Protein AF-A0A5B8N990-F1 (afdb_monomer_lite)

Radius of gyration: 19.55 Å; chains: 1; bounding box: 44×41×62 Å

pLDDT: mean 84.32, std 13.12, range [40.06, 97.69]

Foldseek 3Di:
DVVVVVLLVVLLVVLLVVVVVLLVVLVVLLVVLVVLLVVCVVVVLDLVSLVVSLVSLVVSLVVVCPDLCNPQLLVLCVVFPPVCPVVSVLLVCLNVLLVVLSVVLVVLSVVPDVVSRVSSSVSSVSNSVSSVVNSVCCVPPRSVSSSVGDGSVSSVVSSLVPDDPCPSPPDPDD

Structure (mmCIF, N/CA/C/O backbone):
data_AF-A0A5B8N990-F1
#
_entry.id   AF-A0A5B8N990-F1
#
loop_
_atom_site.group_PDB
_atom_site.id
_atom_site.type_symbol
_atom_site.label_atom_id
_atom_site.label_alt_id
_atom_site.label_comp_id
_atom_site.label_asym_id
_atom_site.label_entity_id
_atom_site.label_seq_id
_atom_site.pdbx_PDB_ins_code
_atom_site.Cartn_x
_atom_site.Cartn_y
_atom_site.Cartn_z
_atom_site.occupancy
_atom_site.B_iso_or_equiv
_atom_site.auth_seq_id
_atom_site.auth_comp_id
_atom_site.auth_asym_id
_atom_site.auth_atom_id
_atom_site.pdbx_PDB_model_num
ATOM 1 N N . MET A 1 1 ? -18.519 -2.235 34.998 1.00 54.88 1 MET A N 1
ATOM 2 C CA . MET A 1 1 ? -18.493 -1.262 33.884 1.00 54.88 1 MET A CA 1
ATOM 3 C C . MET A 1 1 ? -17.132 -0.592 33.735 1.00 54.88 1 MET A C 1
ATOM 5 O O . MET A 1 1 ? -16.457 -0.976 32.796 1.00 54.88 1 MET A O 1
ATOM 9 N N . LYS A 1 2 ? -16.640 0.231 34.680 1.00 60.66 2 LYS A N 1
ATOM 10 C CA . LYS A 1 2 ? -15.323 0.915 34.566 1.00 60.66 2 LYS A CA 1
ATOM 11 C C . LYS A 1 2 ? -14.137 0.052 34.088 1.00 60.66 2 LYS A C 1
ATOM 13 O O . LYS A 1 2 ? -13.420 0.444 33.182 1.00 60.66 2 LYS A O 1
ATOM 18 N N . LYS A 1 3 ? -13.963 -1.155 34.641 1.00 61.75 3 LYS A N 1
ATOM 19 C CA . LYS A 1 3 ? -12.836 -2.048 34.296 1.00 61.75 3 LYS A CA 1
ATOM 20 C C . LYS A 1 3 ? -12.885 -2.597 32.856 1.00 61.75 3 LYS A C 1
ATOM 22 O O . LYS A 1 3 ? -11.845 -2.900 32.287 1.00 61.75 3 LYS A O 1
ATOM 27 N N . ILE A 1 4 ? -14.083 -2.732 32.280 1.00 61.06 4 ILE A N 1
ATOM 28 C CA . ILE A 1 4 ? -14.284 -3.214 30.900 1.00 61.06 4 ILE A CA 1
ATOM 29 C C . ILE A 1 4 ? -14.015 -2.071 29.912 1.00 61.06 4 ILE A C 1
ATOM 31 O O . ILE A 1 4 ? -13.348 -2.273 28.902 1.00 61.06 4 ILE A O 1
ATOM 35 N N . GLU A 1 5 ? -14.447 -0.853 30.247 1.00 60.50 5 GLU A N 1
ATOM 36 C CA . GLU A 1 5 ? -14.168 0.356 29.460 1.00 60.50 5 GLU A CA 1
ATOM 37 C C . GLU A 1 5 ? -12.664 0.677 29.415 1.00 60.50 5 GLU A C 1
ATOM 39 O O . GLU A 1 5 ? -12.132 0.988 28.350 1.00 60.50 5 GLU A O 1
ATOM 44 N N . GLU A 1 6 ? -11.950 0.520 30.535 1.00 65.38 6 GLU A N 1
ATOM 45 C CA . GLU A 1 6 ? -10.488 0.680 30.598 1.00 65.38 6 GLU A CA 1
ATOM 46 C C . GLU A 1 6 ? -9.746 -0.350 29.728 1.00 65.38 6 GLU A C 1
ATOM 48 O O . GLU A 1 6 ? -8.814 0.001 29.004 1.00 65.38 6 GLU A O 1
ATOM 53 N N . GLN A 1 7 ? -10.174 -1.618 29.735 1.00 61.78 7 GLN A N 1
ATOM 54 C CA . GLN A 1 7 ? -9.568 -2.669 28.905 1.00 61.78 7 GLN A CA 1
ATOM 55 C C . GLN A 1 7 ? -9.842 -2.474 27.405 1.00 61.78 7 GLN A C 1
ATOM 57 O O . GLN A 1 7 ? -8.945 -2.675 26.578 1.00 61.78 7 GLN A O 1
ATOM 62 N N . GLY A 1 8 ? -11.050 -2.030 27.049 1.00 66.44 8 GLY A N 1
ATOM 63 C CA . GLY A 1 8 ? -11.403 -1.671 25.675 1.00 66.44 8 GLY A CA 1
ATOM 64 C C . GLY A 1 8 ? -10.583 -0.491 25.147 1.00 66.44 8 GLY A C 1
ATOM 65 O O . GLY A 1 8 ? -10.073 -0.530 24.025 1.00 66.44 8 GLY A O 1
ATOM 66 N N . MET A 1 9 ? -10.374 0.529 25.983 1.00 74.38 9 MET A N 1
ATOM 67 C CA . MET A 1 9 ? -9.545 1.693 25.656 1.00 74.38 9 MET A CA 1
ATOM 68 C C . MET A 1 9 ? -8.065 1.324 25.462 1.00 74.38 9 MET A C 1
ATOM 70 O O . MET A 1 9 ? -7.428 1.806 24.521 1.00 74.38 9 MET A O 1
ATOM 74 N N . LEU A 1 10 ? -7.518 0.442 26.304 1.00 72.50 10 LEU A N 1
ATOM 75 C CA . LEU A 1 10 ? -6.134 -0.028 26.181 1.00 72.50 10 LEU A CA 1
ATOM 76 C C . LEU A 1 10 ? -5.912 -0.811 24.884 1.00 72.50 10 LEU A C 1
ATOM 78 O O . LEU A 1 10 ? -4.977 -0.503 24.149 1.00 72.50 10 LEU A O 1
ATOM 82 N N . THR A 1 11 ? -6.791 -1.764 24.564 1.00 74.00 11 THR A N 1
ATOM 83 C CA . THR A 1 11 ? -6.704 -2.569 23.330 1.00 74.00 11 THR A CA 1
ATOM 84 C C . THR A 1 11 ? -6.700 -1.672 22.097 1.00 74.00 11 THR A C 1
ATOM 86 O O . THR A 1 11 ? -5.790 -1.741 21.276 1.00 74.00 11 THR A O 1
ATOM 89 N N . LYS A 1 12 ? -7.656 -0.742 22.027 1.00 73.81 12 LYS A N 1
ATOM 90 C CA . LYS A 1 12 ? -7.757 0.255 20.960 1.00 73.81 12 LYS A CA 1
ATOM 91 C C . LYS A 1 12 ? -6.485 1.100 20.823 1.00 73.81 12 LYS A C 1
ATOM 93 O O . LYS A 1 12 ? -6.026 1.354 19.710 1.00 73.81 12 LYS A O 1
ATOM 98 N N . THR A 1 13 ? -5.876 1.491 21.942 1.00 73.12 13 THR A N 1
ATOM 99 C CA . THR A 1 13 ? -4.617 2.252 21.954 1.00 73.12 13 THR A CA 1
ATOM 100 C C . THR A 1 13 ? -3.453 1.419 21.412 1.00 73.12 13 THR A C 1
ATOM 102 O O . THR A 1 13 ? -2.743 1.881 20.519 1.00 73.12 13 THR A O 1
ATOM 105 N N . TYR A 1 14 ? -3.284 0.177 21.877 1.00 73.81 14 TYR A N 1
ATOM 106 C CA . TYR A 1 14 ? -2.217 -0.712 21.403 1.00 73.81 14 TYR A CA 1
ATOM 107 C C . TYR A 1 14 ? -2.347 -1.036 19.915 1.00 73.81 14 TYR A C 1
ATOM 109 O O . TYR A 1 14 ? -1.356 -0.954 19.188 1.00 73.81 14 TYR A O 1
ATOM 117 N N . THR A 1 15 ? -3.556 -1.338 19.432 1.00 74.94 15 THR A N 1
ATOM 118 C CA . THR A 1 15 ? -3.776 -1.621 18.008 1.00 74.94 15 THR A CA 1
ATOM 119 C C . THR A 1 15 ? -3.501 -0.390 17.151 1.00 74.94 15 THR A C 1
ATOM 121 O O . THR A 1 15 ? -2.875 -0.504 16.103 1.00 74.94 15 THR A O 1
ATOM 124 N N . THR A 1 16 ? -3.870 0.807 17.612 1.00 76.62 16 THR A N 1
ATOM 125 C CA . THR A 1 16 ? -3.596 2.054 16.877 1.00 76.62 16 THR A CA 1
ATOM 126 C C . THR A 1 16 ? -2.099 2.368 16.815 1.00 76.62 16 THR A C 1
ATOM 128 O O . THR A 1 16 ? -1.592 2.776 15.769 1.00 76.62 16 THR A O 1
ATOM 131 N N . VAL A 1 17 ? -1.359 2.133 17.903 1.00 81.12 17 VAL A N 1
ATOM 132 C CA . VAL A 1 17 ? 0.109 2.256 17.914 1.00 81.12 17 VAL A CA 1
ATOM 133 C C . VAL A 1 17 ? 0.749 1.240 16.965 1.00 81.12 17 VAL A C 1
ATOM 135 O O . VAL A 1 17 ? 1.650 1.604 16.209 1.00 81.12 17 VAL A O 1
ATOM 138 N N . ALA A 1 18 ? 0.262 -0.004 16.943 1.00 82.69 18 ALA A N 1
ATOM 139 C CA . ALA A 1 18 ? 0.735 -1.026 16.011 1.00 82.69 18 ALA A CA 1
ATOM 140 C C . ALA A 1 18 ? 0.494 -0.620 14.547 1.00 82.69 18 ALA A C 1
ATOM 142 O O . ALA A 1 18 ? 1.414 -0.709 13.735 1.00 82.69 18 ALA A O 1
ATOM 143 N N . LEU A 1 19 ? -0.689 -0.086 14.225 1.00 86.94 19 LEU A N 1
ATOM 144 C CA . LEU A 1 19 ? -1.002 0.445 12.894 1.00 86.94 19 LEU A CA 1
ATOM 145 C C . LEU A 1 19 ? -0.122 1.643 12.532 1.00 86.94 19 LEU A C 1
ATOM 147 O O . LEU A 1 19 ? 0.358 1.739 11.410 1.00 86.94 19 LEU A O 1
ATOM 151 N N . SER A 1 20 ? 0.168 2.522 13.490 1.00 88.00 20 SER A N 1
ATOM 152 C CA . SER A 1 20 ? 1.072 3.660 13.279 1.00 88.00 20 SER A CA 1
ATOM 153 C C . SER A 1 20 ? 2.505 3.200 12.987 1.00 88.00 20 SER A C 1
ATOM 155 O O . SER A 1 20 ? 3.201 3.776 12.149 1.00 88.00 20 SER A O 1
ATOM 157 N N . HIS A 1 21 ? 2.958 2.134 13.652 1.00 88.38 21 HIS A N 1
ATOM 158 C CA . HIS A 1 21 ? 4.253 1.518 13.383 1.00 88.38 21 HIS A CA 1
ATOM 159 C C . HIS A 1 21 ? 4.288 0.828 12.010 1.00 88.38 21 HIS A C 1
ATOM 161 O O . HIS A 1 21 ? 5.239 1.025 11.250 1.00 88.38 21 HIS A O 1
ATOM 167 N N . GLU A 1 22 ? 3.250 0.061 11.665 1.00 91.31 22 GLU A N 1
ATOM 168 C CA . GLU A 1 22 ? 3.083 -0.533 10.333 1.00 91.31 22 GLU A CA 1
ATOM 169 C C . GLU A 1 22 ? 3.112 0.545 9.245 1.00 91.31 22 GLU A C 1
ATOM 171 O O . GLU A 1 22 ? 3.827 0.409 8.254 1.00 91.31 22 GLU A O 1
ATOM 176 N N . GLN A 1 23 ? 2.423 1.658 9.471 1.00 93.81 23 GLN A N 1
ATOM 177 C CA . GLN A 1 23 ? 2.373 2.787 8.558 1.00 93.81 23 GLN A CA 1
ATOM 178 C C . GLN A 1 23 ? 3.741 3.461 8.378 1.00 93.81 23 GLN A C 1
ATOM 180 O O . GLN A 1 23 ? 4.173 3.746 7.258 1.00 93.81 23 GLN A O 1
ATOM 185 N N . LYS A 1 24 ? 4.485 3.654 9.472 1.00 94.31 24 LYS A N 1
ATOM 186 C CA . LYS A 1 24 ? 5.867 4.143 9.411 1.00 94.31 24 LYS A CA 1
ATOM 187 C C . LYS A 1 24 ? 6.752 3.208 8.584 1.00 94.31 24 LYS A C 1
ATOM 189 O O . LYS A 1 24 ? 7.526 3.684 7.754 1.00 94.31 24 LYS A O 1
ATOM 194 N N . ASN A 1 25 ? 6.627 1.896 8.779 1.00 95.38 25 ASN A N 1
ATOM 195 C CA . ASN A 1 25 ? 7.355 0.903 7.990 1.00 95.38 25 ASN A CA 1
ATOM 196 C C . ASN A 1 25 ? 6.952 0.969 6.504 1.00 95.38 25 ASN A C 1
ATOM 198 O O . ASN A 1 25 ? 7.807 1.014 5.622 1.00 95.38 25 ASN A O 1
ATOM 202 N N . ALA A 1 26 ? 5.656 1.096 6.220 1.00 96.25 26 ALA A N 1
ATOM 203 C CA . ALA A 1 26 ? 5.117 1.252 4.873 1.00 96.25 26 ALA A CA 1
ATOM 204 C C . ALA A 1 26 ? 5.689 2.484 4.147 1.00 96.25 26 ALA A C 1
ATOM 206 O O . ALA A 1 26 ? 6.077 2.391 2.979 1.00 96.25 26 ALA A O 1
ATOM 207 N N . ARG A 1 27 ? 5.846 3.620 4.839 1.00 97.50 27 ARG A N 1
ATOM 208 C CA . ARG A 1 27 ? 6.531 4.803 4.289 1.00 97.50 27 ARG A CA 1
ATOM 209 C C . ARG A 1 27 ? 8.029 4.590 4.084 1.00 97.50 27 ARG A C 1
ATOM 211 O O . ARG A 1 27 ? 8.580 5.069 3.095 1.00 97.50 27 ARG A O 1
ATOM 218 N N . GLN A 1 28 ? 8.700 3.868 4.981 1.00 97.50 28 GLN A N 1
ATOM 219 C CA . GLN A 1 28 ? 10.118 3.534 4.813 1.00 97.50 28 GLN A CA 1
ATOM 220 C C . GLN A 1 28 ? 10.352 2.649 3.585 1.00 97.50 28 GLN A C 1
ATOM 222 O O . GLN A 1 28 ? 11.303 2.887 2.841 1.00 97.50 28 GLN A O 1
ATOM 227 N N . VAL A 1 29 ? 9.483 1.665 3.344 1.00 97.12 29 VAL A N 1
ATOM 228 C CA . VAL A 1 29 ? 9.516 0.840 2.128 1.00 97.12 29 VAL A CA 1
ATOM 229 C C . VAL A 1 29 ? 9.337 1.714 0.885 1.00 97.12 29 VAL A C 1
ATOM 231 O O . VAL A 1 29 ? 10.175 1.654 -0.011 1.00 97.12 29 VAL A O 1
ATOM 234 N N . LEU A 1 30 ? 8.336 2.601 0.857 1.00 97.56 30 LEU A N 1
ATOM 235 C CA . LEU A 1 30 ? 8.111 3.517 -0.270 1.00 97.56 30 LEU A CA 1
ATOM 236 C C . LEU A 1 30 ? 9.315 4.435 -0.535 1.00 97.56 30 LEU A C 1
ATOM 238 O O . LEU A 1 30 ? 9.711 4.648 -1.683 1.00 97.56 30 LEU A O 1
ATOM 242 N N . SER A 1 31 ? 9.929 4.958 0.528 1.00 97.69 31 SER A N 1
ATOM 243 C CA . SER A 1 31 ? 11.137 5.777 0.419 1.00 97.69 31 SER A CA 1
ATOM 244 C C . SER A 1 31 ? 12.296 4.997 -0.200 1.00 97.69 31 SER A C 1
ATOM 246 O O . SER A 1 31 ? 13.014 5.548 -1.034 1.00 97.69 31 SER A O 1
ATOM 248 N N . LYS A 1 32 ? 12.474 3.723 0.175 1.00 96.69 32 LYS A N 1
ATOM 249 C CA . LYS A 1 32 ? 13.495 2.845 -0.414 1.00 96.69 32 LYS A CA 1
ATOM 250 C C . LYS A 1 32 ? 13.215 2.581 -1.890 1.00 96.69 32 LYS A C 1
ATOM 252 O O . LYS A 1 32 ? 14.117 2.762 -2.695 1.00 96.69 32 LYS A O 1
ATOM 257 N N . LEU A 1 33 ? 11.973 2.258 -2.260 1.00 95.69 33 LEU A N 1
ATOM 258 C CA . LEU A 1 33 ? 11.583 2.063 -3.664 1.00 95.69 33 LEU A CA 1
ATOM 259 C C . LEU A 1 33 ? 11.863 3.300 -4.515 1.00 95.69 33 LEU A C 1
ATOM 261 O O . LEU A 1 33 ? 12.377 3.195 -5.626 1.00 95.69 33 LEU A O 1
ATOM 265 N N . THR A 1 34 ? 11.554 4.479 -3.977 1.00 95.94 34 THR A N 1
ATOM 266 C CA . THR A 1 34 ? 11.812 5.750 -4.656 1.00 95.94 34 THR A CA 1
ATOM 267 C C . THR A 1 34 ? 13.312 5.964 -4.853 1.00 95.94 34 THR A C 1
ATOM 269 O O . THR A 1 34 ? 13.727 6.349 -5.942 1.00 95.94 34 THR A O 1
ATOM 272 N N . ALA A 1 35 ? 14.142 5.657 -3.851 1.00 94.69 35 ALA A N 1
ATOM 273 C CA . ALA A 1 35 ? 15.598 5.714 -3.983 1.00 94.69 35 ALA A CA 1
ATOM 274 C C . ALA A 1 35 ? 16.121 4.719 -5.035 1.00 94.69 35 ALA A C 1
ATOM 276 O O . ALA A 1 35 ? 16.846 5.126 -5.941 1.00 94.69 35 ALA A O 1
ATOM 277 N N . THR A 1 36 ? 15.675 3.460 -4.992 1.00 92.38 36 THR A N 1
ATOM 278 C CA . THR A 1 36 ? 16.013 2.421 -5.979 1.00 92.38 36 THR A CA 1
ATOM 279 C C . THR A 1 36 ? 15.664 2.849 -7.401 1.00 92.38 36 THR A C 1
ATOM 281 O O . THR A 1 36 ? 16.459 2.676 -8.321 1.00 92.38 36 THR A O 1
ATOM 284 N N . LEU A 1 37 ? 14.485 3.438 -7.593 1.00 91.69 37 LEU A N 1
ATOM 285 C CA . LEU A 1 37 ? 14.040 3.959 -8.880 1.00 91.69 37 LEU A CA 1
ATOM 286 C C . LEU A 1 37 ? 14.952 5.087 -9.386 1.00 91.69 37 LEU A C 1
ATOM 288 O O . LEU A 1 37 ? 15.335 5.094 -10.556 1.00 91.69 37 LEU A O 1
ATOM 292 N N . GLN A 1 38 ? 15.332 6.022 -8.513 1.00 91.38 38 GLN A N 1
ATOM 293 C CA . GLN A 1 38 ? 16.247 7.110 -8.871 1.00 91.38 38 GLN A CA 1
ATOM 294 C C . GLN A 1 38 ? 17.650 6.594 -9.214 1.00 91.38 38 GLN A C 1
ATOM 296 O O . GLN A 1 38 ? 18.263 7.067 -10.170 1.00 91.38 38 GLN A O 1
ATOM 301 N N . GLU A 1 39 ? 18.156 5.608 -8.476 1.00 90.25 39 GLU A N 1
ATOM 302 C CA . GLU A 1 39 ? 19.437 4.956 -8.764 1.00 90.25 39 GLU A CA 1
ATOM 303 C C . GLU A 1 39 ? 19.406 4.209 -10.101 1.00 90.25 39 GLU A C 1
ATOM 305 O O . GLU A 1 39 ? 20.291 4.414 -10.933 1.00 90.25 39 GLU A O 1
ATOM 310 N N . ALA A 1 40 ? 18.355 3.427 -10.361 1.00 87.19 40 ALA A N 1
ATOM 311 C CA . ALA A 1 40 ? 18.187 2.695 -11.616 1.00 87.19 40 ALA A CA 1
ATOM 312 C C . ALA A 1 40 ? 18.101 3.633 -12.834 1.00 87.19 40 ALA A C 1
ATOM 314 O O . ALA A 1 40 ? 18.683 3.345 -13.879 1.00 87.19 40 ALA A O 1
ATOM 315 N N . LYS A 1 41 ? 17.447 4.795 -12.690 1.00 86.12 41 LYS A N 1
ATOM 316 C CA . LYS A 1 41 ? 17.429 5.841 -13.725 1.00 86.12 41 LYS A CA 1
ATOM 317 C C . LYS A 1 41 ? 18.812 6.447 -13.986 1.00 86.12 41 LYS A C 1
ATOM 319 O O . LYS A 1 41 ? 19.130 6.759 -15.130 1.00 86.12 41 LYS A O 1
ATOM 324 N N . ARG A 1 42 ? 19.635 6.629 -12.944 1.00 84.81 42 ARG A N 1
ATOM 325 C CA . ARG A 1 42 ? 20.995 7.195 -13.057 1.00 84.81 42 ARG A CA 1
ATOM 326 C C . ARG A 1 42 ? 21.993 6.213 -13.667 1.00 84.81 42 ARG A C 1
ATOM 328 O O . ARG A 1 42 ? 22.879 6.645 -14.397 1.00 84.81 42 ARG A O 1
ATOM 335 N N . ALA A 1 43 ? 21.844 4.917 -13.401 1.00 78.56 43 ALA A N 1
ATOM 336 C CA . ALA A 1 43 ? 22.718 3.844 -13.885 1.00 78.56 43 ALA A CA 1
ATOM 337 C C . ALA A 1 43 ? 22.510 3.491 -15.377 1.00 78.56 43 ALA A C 1
ATOM 339 O O . ALA A 1 43 ? 22.606 2.333 -15.767 1.00 78.56 43 ALA A O 1
ATOM 340 N N . SER A 1 44 ? 22.230 4.493 -16.218 1.00 65.88 44 SER A N 1
ATOM 341 C CA . SER A 1 44 ? 22.044 4.361 -17.673 1.00 65.88 44 SER A CA 1
ATOM 342 C C . SER A 1 44 ? 20.741 3.690 -18.134 1.00 65.88 44 SER A C 1
ATOM 344 O O . SER A 1 44 ? 20.605 3.443 -19.327 1.00 65.88 44 SER A O 1
ATOM 346 N N . ALA A 1 45 ? 19.773 3.471 -17.231 1.00 67.88 45 ALA A N 1
ATOM 347 C CA . ALA A 1 45 ? 18.421 2.998 -17.548 1.00 67.88 45 ALA A CA 1
ATOM 348 C C . ALA A 1 45 ? 18.375 1.722 -18.419 1.00 67.88 45 ALA A C 1
ATOM 350 O O . ALA A 1 45 ? 17.510 1.616 -19.276 1.00 67.88 45 ALA A O 1
ATOM 351 N N . ASP A 1 46 ? 19.275 0.753 -18.193 1.00 75.12 46 ASP A N 1
ATOM 352 C CA . ASP A 1 46 ? 19.279 -0.503 -18.957 1.00 75.12 46 ASP A CA 1
ATOM 353 C C . ASP A 1 46 ? 18.181 -1.489 -18.497 1.00 75.12 46 ASP A C 1
ATOM 355 O O . ASP A 1 46 ? 17.696 -1.450 -17.358 1.00 75.12 46 ASP A O 1
ATOM 359 N N . ALA A 1 47 ? 17.799 -2.420 -19.376 1.00 77.19 47 ALA A N 1
ATOM 360 C CA . ALA A 1 47 ? 16.772 -3.431 -19.109 1.00 77.19 47 ALA A CA 1
ATOM 361 C C . ALA A 1 47 ? 17.021 -4.238 -17.825 1.00 77.19 47 ALA A C 1
ATOM 363 O O . ALA A 1 47 ? 16.073 -4.623 -17.140 1.00 77.19 47 ALA A O 1
ATOM 364 N N . ARG A 1 48 ? 18.287 -4.492 -17.468 1.00 83.31 48 ARG A N 1
ATOM 365 C CA . ARG A 1 48 ? 18.644 -5.235 -16.246 1.00 83.31 48 ARG A CA 1
ATOM 366 C C . ARG A 1 48 ? 18.354 -4.419 -14.991 1.00 83.31 48 ARG A C 1
ATOM 368 O O . ARG A 1 48 ? 17.796 -4.957 -14.034 1.00 83.31 48 ARG A O 1
ATOM 375 N N . SER A 1 49 ? 18.692 -3.135 -15.003 1.00 83.44 49 SER A N 1
ATOM 376 C CA . SER A 1 49 ? 18.401 -2.202 -13.915 1.00 83.44 49 SER A CA 1
ATOM 377 C C . SER A 1 49 ? 16.894 -2.010 -13.753 1.00 83.44 49 SER A C 1
ATOM 379 O O . SER A 1 49 ? 16.386 -2.075 -12.633 1.00 83.44 49 SER A O 1
ATOM 381 N N . ALA A 1 50 ? 16.160 -1.881 -14.863 1.00 84.50 50 ALA A N 1
ATOM 382 C CA . ALA A 1 50 ? 14.700 -1.799 -14.859 1.00 84.50 50 ALA A CA 1
ATOM 383 C C . ALA A 1 50 ? 14.041 -3.083 -14.319 1.00 84.50 50 ALA A C 1
ATOM 385 O O . ALA A 1 50 ? 13.142 -3.004 -13.484 1.00 84.50 50 ALA A O 1
ATOM 386 N N . ALA A 1 51 ? 14.518 -4.265 -14.724 1.00 86.00 51 ALA A N 1
ATOM 387 C CA . ALA A 1 51 ? 14.009 -5.549 -14.234 1.00 86.00 51 ALA A CA 1
ATOM 388 C C . ALA A 1 51 ? 14.289 -5.769 -12.741 1.00 86.00 51 ALA A C 1
ATOM 390 O O . ALA A 1 51 ? 13.414 -6.228 -12.004 1.00 86.00 51 ALA A O 1
ATOM 391 N N . SER A 1 52 ? 15.489 -5.410 -12.275 1.00 88.25 52 SER A N 1
ATOM 392 C CA . SER A 1 52 ? 15.848 -5.475 -10.854 1.00 88.25 52 SER A CA 1
ATOM 393 C C . SER A 1 52 ? 14.979 -4.541 -10.007 1.00 88.25 52 SER A C 1
ATOM 395 O O . SER A 1 52 ? 14.442 -4.959 -8.978 1.00 88.25 52 SER A O 1
ATOM 397 N N . ALA A 1 53 ? 14.783 -3.298 -10.459 1.00 90.00 53 ALA A N 1
ATOM 398 C CA . ALA A 1 53 ? 13.899 -2.345 -9.796 1.00 90.00 53 ALA A CA 1
ATOM 399 C C . ALA A 1 53 ? 12.455 -2.867 -9.762 1.00 90.00 53 ALA A C 1
ATOM 401 O O . ALA A 1 53 ? 11.851 -2.927 -8.694 1.00 90.00 53 ALA A O 1
ATOM 402 N N . LEU A 1 54 ? 11.926 -3.349 -10.890 1.00 89.94 54 LEU A N 1
ATOM 403 C CA . LEU A 1 54 ? 10.555 -3.847 -10.956 1.00 89.94 54 LEU A CA 1
ATOM 404 C C . LEU A 1 54 ? 10.313 -5.045 -10.024 1.00 89.94 54 LEU A C 1
ATOM 406 O O . LEU A 1 54 ? 9.253 -5.137 -9.405 1.00 89.94 54 LEU A O 1
ATOM 410 N N . ARG A 1 55 ? 11.300 -5.934 -9.858 1.00 90.94 55 ARG A N 1
ATOM 411 C CA . ARG A 1 55 ? 11.212 -7.031 -8.884 1.00 90.94 55 ARG A CA 1
ATOM 412 C C . ARG A 1 55 ? 11.041 -6.510 -7.455 1.00 90.94 55 ARG A C 1
ATOM 414 O O . ARG A 1 55 ? 10.186 -7.012 -6.734 1.00 90.94 55 ARG A O 1
ATOM 421 N N . GLN A 1 56 ? 11.791 -5.479 -7.067 1.00 93.75 56 GLN A N 1
ATOM 422 C CA . GLN A 1 56 ? 11.648 -4.856 -5.745 1.00 93.75 56 GLN A CA 1
ATOM 423 C C . GLN A 1 56 ? 10.270 -4.206 -5.564 1.00 93.75 56 GLN A C 1
ATOM 425 O O . GLN A 1 56 ? 9.688 -4.286 -4.484 1.00 93.75 56 GLN A O 1
ATOM 430 N N . PHE A 1 57 ? 9.710 -3.618 -6.623 1.00 94.38 57 PHE A N 1
ATOM 431 C CA . PHE A 1 57 ? 8.350 -3.077 -6.604 1.00 94.38 57 PHE A CA 1
ATOM 432 C C . PHE A 1 57 ? 7.295 -4.180 -6.449 1.00 94.38 57 PHE A C 1
ATOM 434 O O . PHE A 1 57 ? 6.359 -4.014 -5.671 1.00 94.38 57 PHE A O 1
ATOM 441 N N . ALA A 1 58 ? 7.457 -5.324 -7.121 1.00 91.62 58 ALA A N 1
ATOM 442 C CA . ALA A 1 58 ? 6.570 -6.475 -6.957 1.00 91.62 58 ALA A CA 1
ATOM 443 C C . ALA A 1 58 ? 6.636 -7.060 -5.535 1.00 91.62 58 ALA A C 1
ATOM 445 O O . ALA A 1 58 ? 5.602 -7.379 -4.946 1.00 91.62 58 ALA A O 1
ATOM 446 N N . ASP A 1 59 ? 7.837 -7.164 -4.960 1.00 93.88 59 ASP A N 1
ATOM 447 C CA . ASP A 1 59 ? 8.037 -7.603 -3.575 1.00 93.88 59 ASP A CA 1
ATOM 448 C C . ASP A 1 59 ? 7.370 -6.631 -2.590 1.00 93.88 59 ASP A C 1
ATOM 450 O O . ASP A 1 59 ? 6.665 -7.055 -1.670 1.00 93.88 59 ASP A O 1
ATOM 454 N N . ALA A 1 60 ? 7.516 -5.325 -2.821 1.00 94.62 60 ALA A N 1
ATOM 455 C CA . ALA A 1 60 ? 6.857 -4.314 -2.013 1.00 94.62 60 ALA A CA 1
ATOM 456 C C . ALA A 1 60 ? 5.333 -4.336 -2.165 1.00 94.62 60 ALA A C 1
ATOM 458 O O . ALA A 1 60 ? 4.635 -4.194 -1.168 1.00 94.62 60 ALA A O 1
ATOM 459 N N . ASN A 1 61 ? 4.796 -4.562 -3.367 1.00 94.12 61 ASN A N 1
ATOM 460 C CA . ASN A 1 61 ? 3.352 -4.686 -3.570 1.00 94.12 61 ASN A CA 1
ATOM 461 C C . ASN A 1 61 ? 2.769 -5.834 -2.734 1.00 94.12 61 ASN A C 1
ATOM 463 O O . ASN A 1 61 ? 1.755 -5.649 -2.064 1.00 94.12 61 ASN A O 1
ATOM 467 N N . ARG A 1 62 ? 3.458 -6.985 -2.685 1.00 93.31 62 ARG A N 1
ATOM 468 C CA . ARG A 1 62 ? 3.075 -8.094 -1.794 1.00 93.31 62 ARG A CA 1
ATOM 469 C C . ARG A 1 62 ? 3.138 -7.698 -0.320 1.00 93.31 62 ARG A C 1
ATOM 471 O O . ARG A 1 62 ? 2.244 -8.059 0.437 1.00 93.31 62 ARG A O 1
ATOM 478 N N . PHE A 1 63 ? 4.156 -6.935 0.085 1.00 94.81 63 PHE A N 1
ATOM 479 C CA . PHE A 1 63 ? 4.222 -6.379 1.438 1.00 94.81 63 PHE A CA 1
ATOM 480 C C . PHE A 1 63 ? 3.013 -5.481 1.746 1.00 94.81 63 PHE A C 1
ATOM 482 O O . PHE A 1 63 ? 2.373 -5.689 2.772 1.00 94.81 63 PHE A O 1
ATOM 489 N N . TYR A 1 64 ? 2.658 -4.535 0.865 1.00 94.81 64 TYR A N 1
ATOM 490 C CA . TYR A 1 64 ? 1.509 -3.646 1.083 1.00 94.81 64 TYR A CA 1
ATOM 491 C C . TYR A 1 64 ? 0.204 -4.428 1.197 1.00 94.81 64 TYR A C 1
ATOM 493 O O . TYR A 1 64 ? -0.547 -4.162 2.129 1.00 94.81 64 TYR A O 1
ATOM 501 N N . GLN A 1 65 ? -0.021 -5.411 0.316 1.00 92.19 65 GLN A N 1
ATOM 502 C CA . GLN A 1 65 ? -1.188 -6.301 0.345 1.00 92.19 65 GLN A CA 1
ATOM 503 C C . GLN A 1 65 ? -1.249 -7.159 1.620 1.00 92.19 65 GLN A C 1
ATOM 505 O O . GLN A 1 65 ? -2.337 -7.489 2.082 1.00 92.19 65 GLN A O 1
ATOM 510 N N . GLY A 1 66 ? -0.100 -7.515 2.201 1.00 92.38 66 GLY A N 1
ATOM 511 C CA . GLY A 1 66 ? -0.001 -8.336 3.412 1.00 92.38 66 GLY A CA 1
ATOM 512 C C . GLY A 1 66 ? -0.123 -7.575 4.736 1.00 92.38 66 GLY A C 1
ATOM 513 O O . GLY A 1 66 ? -0.073 -8.207 5.789 1.00 92.38 66 GLY A O 1
ATOM 514 N N . ARG A 1 67 ? -0.264 -6.243 4.713 1.00 92.94 67 ARG A N 1
ATOM 515 C CA . ARG A 1 67 ? -0.390 -5.422 5.928 1.00 92.94 67 ARG A CA 1
ATOM 516 C C . ARG A 1 67 ? -1.649 -5.771 6.721 1.00 92.94 67 ARG A C 1
ATOM 518 O O . ARG A 1 67 ? -2.704 -6.043 6.145 1.00 92.94 67 ARG A O 1
ATOM 525 N N . ALA A 1 68 ? -1.570 -5.665 8.044 1.00 90.38 68 ALA A N 1
ATOM 526 C CA . ALA A 1 68 ? -2.711 -5.819 8.941 1.00 90.38 68 ALA A CA 1
ATOM 527 C C . ALA A 1 68 ? -3.842 -4.841 8.594 1.00 90.38 68 ALA A C 1
ATOM 529 O O . ALA A 1 68 ? -5.022 -5.202 8.664 1.00 90.38 68 ALA A O 1
ATOM 530 N N . LEU A 1 69 ? -3.487 -3.625 8.163 1.00 92.06 69 LEU A N 1
ATOM 531 C CA . LEU A 1 69 ? -4.447 -2.649 7.660 1.00 92.06 69 LEU A CA 1
ATOM 532 C C . LEU A 1 69 ? -5.310 -3.214 6.513 1.00 92.06 69 LEU A C 1
ATOM 534 O O . LEU A 1 69 ? -6.536 -3.118 6.575 1.00 92.06 69 LEU A O 1
ATOM 538 N N . GLU A 1 70 ? -4.694 -3.853 5.512 1.00 92.69 70 GLU A N 1
ATOM 539 C CA . GLU A 1 70 ? -5.407 -4.459 4.373 1.00 92.69 70 GLU A CA 1
ATOM 540 C C . GLU A 1 70 ? -6.215 -5.684 4.787 1.00 92.69 70 GLU A C 1
ATOM 542 O O . GLU A 1 70 ? -7.370 -5.847 4.402 1.00 92.69 70 GLU A O 1
ATOM 547 N N . GLN A 1 71 ? -5.595 -6.566 5.570 1.00 92.06 71 GLN A N 1
ATOM 548 C CA . GLN A 1 71 ? -6.140 -7.891 5.847 1.00 92.06 71 GLN A CA 1
ATOM 549 C C . GLN A 1 71 ? -7.259 -7.866 6.890 1.00 92.06 71 GLN A C 1
ATOM 551 O O . GLN A 1 71 ? -8.089 -8.779 6.935 1.00 92.06 71 GLN A O 1
ATOM 556 N N . HIS A 1 72 ? -7.274 -6.867 7.776 1.00 90.38 72 HIS A N 1
ATOM 557 C CA . HIS A 1 72 ? -8.128 -6.894 8.965 1.00 90.38 72 HIS A CA 1
ATOM 558 C C . HIS A 1 72 ? -8.894 -5.595 9.196 1.00 90.38 72 HIS A C 1
ATOM 560 O O . HIS A 1 72 ? -10.092 -5.652 9.473 1.00 90.38 72 HIS A O 1
ATOM 566 N N . VAL A 1 73 ? -8.244 -4.438 9.057 1.00 90.31 73 VAL A N 1
ATOM 567 C CA . VAL A 1 73 ? -8.876 -3.147 9.368 1.00 90.31 73 VAL A CA 1
ATOM 568 C C . VAL A 1 73 ? -9.845 -2.723 8.268 1.00 90.31 73 VAL A C 1
ATOM 570 O O . VAL A 1 73 ? -11.003 -2.442 8.564 1.00 90.31 73 VAL A O 1
ATOM 573 N N . ILE A 1 74 ? -9.420 -2.730 7.001 1.00 92.94 74 ILE A N 1
ATOM 574 C CA . ILE A 1 74 ? -10.287 -2.374 5.865 1.00 92.94 74 ILE A CA 1
ATOM 575 C C . ILE A 1 74 ? -11.556 -3.247 5.813 1.00 92.94 74 ILE A C 1
ATOM 577 O O . ILE A 1 74 ? -12.648 -2.680 5.713 1.00 92.94 74 ILE A O 1
ATOM 581 N N . PRO A 1 75 ? -11.479 -4.589 5.948 1.00 92.12 75 PRO A N 1
ATOM 582 C CA . PRO A 1 75 ? -12.671 -5.433 6.001 1.00 92.12 75 PRO A CA 1
ATOM 583 C C . PRO A 1 75 ? -13.606 -5.111 7.172 1.00 92.12 75 PRO A C 1
ATOM 585 O O . PRO A 1 75 ? -14.821 -5.110 6.989 1.00 92.12 75 PRO A O 1
ATOM 588 N N . ALA A 1 76 ? -13.061 -4.815 8.357 1.00 90.62 76 ALA A N 1
ATOM 589 C CA . ALA A 1 76 ? -13.868 -4.448 9.520 1.00 90.62 76 ALA A CA 1
ATOM 590 C C . ALA A 1 76 ? -14.593 -3.113 9.301 1.00 90.62 76 ALA A C 1
ATOM 592 O O . ALA A 1 76 ? -15.799 -3.021 9.508 1.00 90.62 76 ALA A O 1
ATOM 593 N N . ILE A 1 77 ? -13.888 -2.101 8.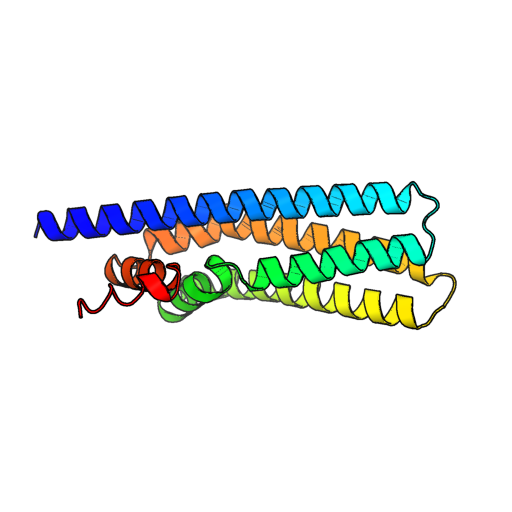785 1.00 91.19 77 ILE A N 1
ATOM 594 C CA . ILE A 1 77 ? -14.486 -0.805 8.445 1.00 91.19 77 ILE A CA 1
ATOM 595 C C . ILE A 1 77 ? -15.600 -0.982 7.412 1.00 91.19 77 ILE A C 1
ATOM 597 O O . IL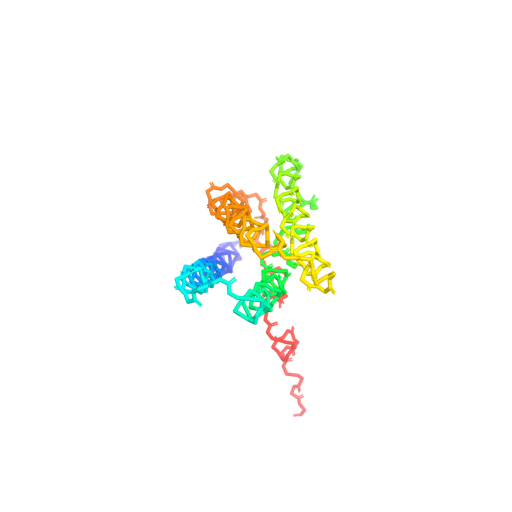E A 1 77 ? -16.679 -0.422 7.572 1.00 91.19 77 ILE A O 1
ATOM 601 N N . ARG A 1 78 ? -15.372 -1.789 6.373 1.00 92.62 78 ARG A N 1
ATOM 602 C CA . ARG A 1 78 ? -16.373 -2.055 5.332 1.00 92.62 78 ARG A CA 1
ATOM 603 C C . ARG A 1 78 ? -17.646 -2.691 5.880 1.00 92.62 78 ARG A C 1
ATOM 605 O O . ARG A 1 78 ? -18.733 -2.365 5.416 1.00 92.62 78 ARG A O 1
ATOM 612 N N . ALA A 1 79 ? -17.507 -3.614 6.827 1.00 88.75 79 ALA A N 1
ATOM 613 C CA . ALA A 1 79 ? -18.644 -4.304 7.423 1.00 88.75 79 ALA A CA 1
ATOM 614 C C . ALA A 1 79 ? -19.467 -3.387 8.340 1.00 88.75 79 ALA A C 1
ATOM 616 O O . ALA A 1 79 ? -20.688 -3.525 8.397 1.00 88.75 79 ALA A O 1
ATOM 617 N N . SER A 1 80 ? -18.807 -2.453 9.027 1.00 86.06 80 SER A N 1
ATOM 618 C CA . SER A 1 80 ? -19.413 -1.723 10.145 1.00 86.06 80 SER A CA 1
ATOM 619 C C . SER A 1 80 ? -19.697 -0.247 9.853 1.00 86.06 80 SER A C 1
ATOM 621 O O . SER A 1 80 ? -20.461 0.384 10.581 1.00 86.06 80 SER A O 1
ATOM 623 N N . ILE A 1 81 ? -19.105 0.335 8.803 1.00 88.75 81 ILE A N 1
ATOM 624 C CA . ILE A 1 81 ? -19.055 1.790 8.610 1.00 88.75 81 ILE A CA 1
ATOM 625 C C . ILE A 1 81 ? -19.435 2.161 7.169 1.00 88.75 81 ILE A C 1
ATOM 627 O O . ILE A 1 81 ? -18.586 2.328 6.296 1.00 88.75 81 ILE A O 1
ATOM 631 N N . ALA A 1 82 ? -20.733 2.356 6.917 1.00 89.19 82 ALA A N 1
ATOM 632 C CA . ALA A 1 82 ? -21.241 2.705 5.584 1.00 89.19 82 ALA A CA 1
ATOM 633 C C . ALA A 1 82 ? -20.674 4.033 5.037 1.00 89.19 82 ALA A C 1
ATOM 635 O O . ALA A 1 82 ? -20.449 4.158 3.834 1.00 89.19 82 ALA A O 1
ATOM 636 N N . GLU A 1 83 ? -20.391 5.006 5.913 1.00 88.50 83 GLU A N 1
ATOM 637 C CA . GLU A 1 83 ? -19.754 6.282 5.541 1.00 88.50 83 GLU A CA 1
ATOM 638 C C . GLU A 1 83 ? -18.332 6.107 4.979 1.00 88.50 83 GLU A C 1
ATOM 640 O O . GLU A 1 83 ? -17.842 6.975 4.261 1.00 88.50 83 GLU A O 1
ATOM 645 N N . ALA A 1 84 ? -17.681 4.969 5.244 1.00 91.25 84 ALA A N 1
ATOM 646 C CA . ALA A 1 84 ? -16.351 4.672 4.730 1.00 91.25 84 ALA A CA 1
ATOM 647 C C . ALA A 1 84 ? -16.358 4.234 3.260 1.00 91.25 84 ALA A C 1
ATOM 649 O O . ALA A 1 84 ? -15.298 4.212 2.643 1.00 91.25 84 ALA A O 1
ATOM 650 N N . ASN A 1 85 ? -17.511 3.870 2.687 1.00 91.25 85 ASN A N 1
ATOM 651 C CA . ASN A 1 85 ? -17.577 3.222 1.373 1.00 91.25 85 ASN A CA 1
ATOM 652 C C . ASN A 1 85 ? -16.913 4.040 0.259 1.00 91.25 85 ASN A C 1
ATOM 654 O O . ASN A 1 85 ? -16.198 3.467 -0.559 1.00 91.25 85 ASN A O 1
ATOM 658 N N . THR A 1 86 ? -17.095 5.363 0.252 1.00 93.38 86 THR A N 1
ATOM 659 C CA . THR A 1 86 ? -16.453 6.244 -0.735 1.00 93.38 86 THR A CA 1
ATOM 660 C C . THR A 1 86 ? -14.933 6.226 -0.588 1.00 93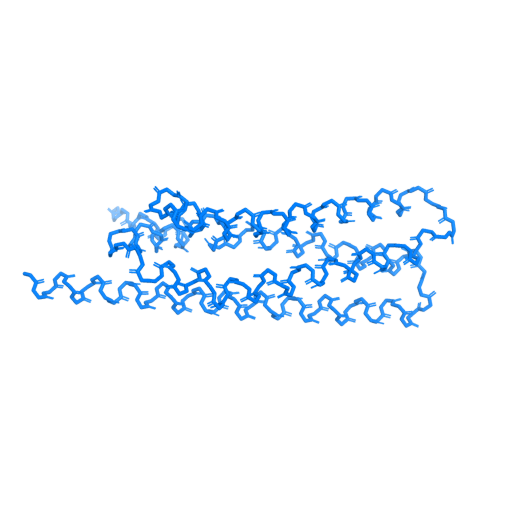.38 86 THR A C 1
ATOM 662 O O . THR A 1 86 ? -14.231 5.948 -1.556 1.00 93.38 86 THR A O 1
ATOM 665 N N . LEU A 1 87 ? -14.422 6.427 0.633 1.00 94.38 87 LEU A N 1
ATOM 666 C CA . LEU A 1 87 ? -12.984 6.385 0.916 1.00 94.38 87 LEU A CA 1
ATOM 667 C C . LEU A 1 87 ? -12.384 5.015 0.572 1.00 94.38 87 LEU A C 1
ATOM 669 O O . LEU A 1 87 ? -11.320 4.927 -0.034 1.00 94.38 87 LEU A O 1
ATOM 673 N N . LEU A 1 88 ? -13.074 3.932 0.929 1.00 94.38 88 LEU A N 1
ATOM 674 C CA . LEU A 1 88 ? -12.634 2.575 0.624 1.00 94.38 88 LEU A CA 1
ATOM 675 C C . LEU A 1 88 ? -12.583 2.318 -0.886 1.00 94.38 88 LEU A C 1
ATOM 677 O O . LEU A 1 88 ? -11.624 1.706 -1.347 1.00 94.38 88 LEU A O 1
ATOM 681 N N . ALA A 1 89 ? -13.561 2.807 -1.651 1.00 94.25 89 ALA A N 1
ATOM 682 C CA . ALA A 1 89 ? -13.554 2.696 -3.106 1.00 94.25 89 ALA A CA 1
ATOM 683 C C . ALA A 1 89 ? -12.383 3.471 -3.734 1.00 94.25 89 ALA A C 1
ATOM 685 O O . ALA A 1 89 ? -11.726 2.964 -4.641 1.00 94.25 89 ALA A O 1
ATOM 686 N N . GLU A 1 90 ? -12.065 4.668 -3.230 1.00 94.00 90 GLU A N 1
ATOM 687 C CA . GLU A 1 90 ? -10.890 5.433 -3.674 1.00 94.00 90 GLU A CA 1
ATOM 688 C C . GLU A 1 90 ? -9.583 4.671 -3.412 1.00 94.00 90 GLU A C 1
ATOM 690 O O . GLU A 1 90 ? -8.747 4.530 -4.308 1.00 94.00 90 GLU A O 1
ATOM 695 N N . LEU A 1 91 ? -9.420 4.117 -2.206 1.00 94.06 91 LEU A N 1
ATOM 696 C CA . LEU A 1 91 ? -8.252 3.308 -1.855 1.00 94.06 91 LEU A CA 1
ATOM 697 C C . LEU A 1 91 ? -8.142 2.064 -2.752 1.00 94.06 91 LEU A C 1
ATOM 699 O O . LEU A 1 91 ? -7.044 1.725 -3.199 1.00 94.06 91 LEU A O 1
ATOM 703 N N . GLU A 1 92 ? -9.257 1.394 -3.048 1.00 93.25 92 GLU A N 1
ATOM 704 C CA . GLU A 1 92 ? -9.302 0.246 -3.961 1.00 93.25 92 GLU A CA 1
ATOM 705 C C . GLU A 1 92 ? -8.909 0.615 -5.390 1.00 93.25 92 GLU A C 1
ATOM 707 O O . GLU A 1 92 ? -8.141 -0.117 -6.014 1.00 93.25 92 GLU A O 1
ATOM 712 N N . VAL A 1 93 ? -9.368 1.760 -5.898 1.00 93.75 93 VAL A N 1
ATOM 713 C CA . VAL A 1 93 ? -8.952 2.270 -7.212 1.00 93.75 93 VAL A CA 1
ATOM 714 C C . VAL A 1 93 ? -7.443 2.507 -7.242 1.00 93.75 93 VAL A C 1
ATOM 716 O O . VAL A 1 93 ? -6.789 2.088 -8.199 1.00 93.75 93 VAL A O 1
ATOM 719 N N . LEU A 1 94 ? -6.872 3.102 -6.190 1.00 92.12 94 LEU A N 1
ATOM 720 C CA . LEU A 1 94 ? -5.425 3.309 -6.076 1.00 92.12 94 LEU A CA 1
ATOM 721 C C . LEU A 1 94 ? -4.657 1.980 -6.044 1.00 92.12 94 LEU A C 1
ATOM 723 O O . LEU A 1 94 ? -3.678 1.826 -6.775 1.00 92.12 94 LEU A O 1
ATOM 727 N N . ALA A 1 95 ? -5.111 0.994 -5.261 1.00 89.94 95 ALA A N 1
ATOM 728 C CA . ALA A 1 95 ? -4.477 -0.327 -5.200 1.00 89.94 95 ALA A CA 1
ATOM 729 C C . ALA A 1 95 ? -4.562 -1.082 -6.532 1.00 89.94 95 ALA A C 1
ATOM 731 O O . ALA A 1 95 ? -3.542 -1.543 -7.043 1.00 89.94 95 ALA A O 1
ATOM 732 N N . ALA A 1 96 ? -5.751 -1.156 -7.134 1.00 90.75 96 ALA A N 1
ATOM 733 C CA . ALA A 1 96 ? -5.945 -1.808 -8.425 1.00 90.75 96 ALA A CA 1
ATOM 734 C C . ALA A 1 96 ? -5.160 -1.097 -9.540 1.00 90.75 96 ALA A C 1
ATOM 736 O O . ALA A 1 96 ? -4.634 -1.740 -10.449 1.00 90.75 96 ALA A O 1
ATOM 737 N N . GLY A 1 97 ? -5.058 0.233 -9.478 1.00 88.31 97 GLY A N 1
ATOM 738 C CA . GLY A 1 97 ? -4.218 1.027 -10.369 1.00 88.31 97 GLY A CA 1
ATOM 739 C C . GLY A 1 97 ? -2.744 0.649 -10.240 1.00 88.31 97 GLY A C 1
ATOM 740 O O . GLY A 1 97 ? -2.109 0.329 -11.243 1.00 88.31 97 GLY A O 1
ATOM 741 N N . SER A 1 98 ? -2.221 0.627 -9.014 1.00 88.38 98 SER A N 1
ATOM 742 C CA . SER A 1 98 ? -0.844 0.220 -8.706 1.00 88.38 98 SER A CA 1
ATOM 743 C C . SER A 1 98 ? -0.516 -1.193 -9.191 1.00 88.38 98 SER A C 1
ATOM 745 O O . SER A 1 98 ? 0.512 -1.398 -9.835 1.00 88.38 98 SER A O 1
ATOM 747 N N . GLU A 1 99 ? -1.402 -2.161 -8.964 1.00 90.25 99 GLU A N 1
ATOM 748 C CA . GLU A 1 99 ?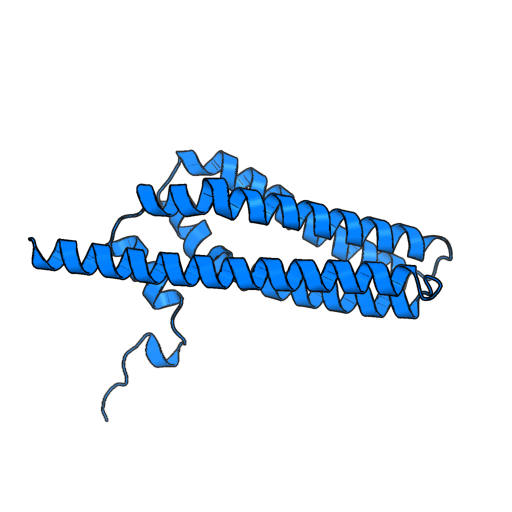 -1.210 -3.541 -9.421 1.00 90.25 99 GLU A CA 1
ATOM 749 C C . GLU A 1 99 ? -1.165 -3.641 -10.953 1.00 90.25 99 GLU A C 1
ATOM 751 O O . GLU A 1 99 ? -0.238 -4.228 -11.516 1.00 90.25 99 GLU A O 1
ATOM 756 N N . ARG A 1 100 ? -2.105 -2.989 -11.650 1.00 90.19 100 ARG A N 1
ATOM 757 C CA . ARG A 1 100 ? -2.128 -2.948 -13.123 1.00 90.19 100 ARG A CA 1
ATOM 758 C C . ARG A 1 100 ? -0.880 -2.291 -13.704 1.00 90.19 100 ARG A C 1
ATOM 760 O O . ARG A 1 100 ? -0.395 -2.724 -14.747 1.00 90.19 100 ARG A O 1
ATOM 767 N N . ILE A 1 101 ? -0.378 -1.239 -13.060 1.00 88.94 101 ILE A N 1
ATOM 768 C CA . ILE A 1 101 ? 0.856 -0.550 -13.452 1.00 88.94 101 ILE A CA 1
ATOM 769 C C . ILE A 1 101 ? 2.042 -1.521 -13.398 1.00 88.94 101 ILE A C 1
ATOM 771 O O . ILE A 1 101 ? 2.782 -1.623 -14.377 1.00 88.94 101 ILE A O 1
ATOM 775 N N . LEU A 1 102 ? 2.195 -2.273 -12.302 1.00 88.44 102 LEU A N 1
ATOM 776 C CA . LEU A 1 102 ? 3.278 -3.253 -12.164 1.00 88.44 102 LEU A CA 1
ATOM 777 C C . LEU A 1 102 ? 3.145 -4.413 -13.149 1.00 88.44 102 LEU A C 1
ATOM 779 O O . LEU A 1 102 ? 4.143 -4.829 -13.738 1.00 88.44 102 LEU A O 1
ATOM 783 N N . GLN A 1 103 ? 1.925 -4.906 -13.369 1.00 89.69 103 GLN A N 1
ATOM 784 C CA . GLN A 1 103 ? 1.670 -5.965 -14.342 1.00 89.69 103 GLN A CA 1
ATOM 785 C C . GLN A 1 103 ? 2.083 -5.529 -15.755 1.00 89.69 103 GLN A C 1
ATOM 787 O O . GLN A 1 103 ? 2.852 -6.226 -16.416 1.00 89.69 103 GLN A O 1
ATOM 792 N N . ARG A 1 104 ? 1.640 -4.344 -16.193 1.00 87.75 104 ARG A N 1
ATOM 793 C CA . ARG A 1 104 ? 1.989 -3.794 -17.512 1.00 87.75 104 ARG A CA 1
ATOM 794 C C . ARG A 1 104 ? 3.486 -3.553 -17.655 1.00 87.75 104 ARG A C 1
ATOM 796 O O . ARG A 1 104 ? 4.054 -3.882 -18.690 1.00 87.75 104 ARG A O 1
ATOM 803 N N . ALA A 1 105 ? 4.130 -3.011 -16.622 1.00 86.75 105 ALA A N 1
ATOM 804 C CA . ALA A 1 105 ? 5.576 -2.813 -16.621 1.00 86.75 105 ALA A CA 1
ATOM 805 C C . ALA A 1 105 ? 6.327 -4.148 -16.776 1.00 86.75 105 ALA A C 1
ATOM 807 O O . ALA A 1 105 ? 7.308 -4.234 -17.514 1.00 86.75 105 ALA A O 1
ATOM 808 N N . ASN A 1 106 ? 5.836 -5.214 -16.138 1.00 87.06 106 ASN A N 1
ATOM 809 C CA . ASN A 1 106 ? 6.425 -6.542 -16.266 1.00 87.06 106 ASN A CA 1
ATOM 810 C C . ASN A 1 106 ? 6.254 -7.098 -17.685 1.00 87.06 106 ASN A C 1
ATOM 812 O O . ASN A 1 106 ? 7.227 -7.543 -18.286 1.00 87.06 106 ASN A O 1
ATOM 816 N N . GLU A 1 107 ? 5.050 -7.010 -18.251 1.00 86.81 107 GLU A N 1
ATOM 817 C CA . GLU A 1 107 ? 4.764 -7.423 -19.633 1.00 86.81 107 GLU A CA 1
ATOM 818 C C . GLU A 1 107 ? 5.650 -6.678 -20.649 1.00 86.81 107 GLU A C 1
ATOM 820 O O . GLU A 1 107 ? 6.198 -7.286 -21.571 1.00 86.81 107 GLU A O 1
ATOM 825 N N . GLN A 1 108 ? 5.857 -5.373 -20.451 1.00 83.38 108 GLN A N 1
ATOM 826 C CA . GLN A 1 108 ? 6.709 -4.541 -21.303 1.00 83.38 108 GLN A CA 1
ATOM 827 C C . GLN A 1 108 ? 8.185 -4.949 -21.257 1.00 83.38 108 GLN A C 1
ATOM 829 O O . GLN A 1 108 ? 8.826 -5.000 -22.309 1.00 83.38 108 GLN A O 1
ATOM 834 N N . LEU A 1 109 ? 8.722 -5.270 -20.074 1.00 78.38 109 LEU A N 1
ATOM 835 C CA . LEU A 1 109 ? 10.102 -5.747 -19.943 1.00 78.38 109 LEU A CA 1
ATOM 836 C C . LEU A 1 109 ? 10.309 -7.115 -20.603 1.00 78.38 109 LEU A C 1
ATOM 838 O O . LEU A 1 109 ? 11.324 -7.316 -21.266 1.00 78.38 109 LEU A O 1
ATOM 842 N N . GLN A 1 110 ? 9.348 -8.036 -20.474 1.00 81.69 110 GLN A N 1
ATOM 843 C CA . GLN A 1 110 ? 9.432 -9.352 -21.126 1.00 81.69 110 GLN A CA 1
ATOM 844 C C . GLN A 1 110 ? 9.311 -9.257 -22.657 1.00 81.69 110 GLN A C 1
ATOM 846 O O . GLN A 1 110 ? 9.864 -10.086 -23.375 1.00 81.69 110 GLN A O 1
ATOM 851 N N . GLY A 1 111 ? 8.620 -8.233 -23.171 1.00 74.75 111 GLY A N 1
ATOM 852 C CA . GLY A 1 111 ? 8.434 -7.995 -24.605 1.00 74.75 111 GLY A CA 1
ATOM 853 C C . GLY A 1 111 ? 9.658 -7.440 -25.353 1.00 74.75 111 GLY A C 1
ATOM 854 O O . GLY A 1 111 ? 9.597 -7.311 -26.575 1.00 74.75 111 GLY A O 1
ATOM 855 N N . GLY A 1 112 ? 10.751 -7.092 -24.659 1.00 60.78 112 GLY A N 1
ATOM 856 C CA . GLY A 1 112 ? 12.066 -6.807 -25.259 1.00 60.78 112 GLY A CA 1
ATOM 857 C C . GLY A 1 112 ? 12.144 -5.612 -26.221 1.00 60.78 112 GLY A C 1
ATOM 858 O O . GLY A 1 112 ? 13.073 -5.537 -27.026 1.00 60.78 112 GLY A O 1
ATOM 859 N N . ARG A 1 113 ? 11.179 -4.679 -26.197 1.00 57.88 113 ARG A N 1
ATOM 860 C CA . ARG A 1 113 ? 11.129 -3.575 -27.170 1.00 57.88 113 ARG A CA 1
ATOM 861 C C . ARG A 1 113 ? 11.930 -2.353 -26.671 1.00 57.88 113 ARG A C 1
ATOM 863 O O . ARG A 1 113 ? 11.634 -1.869 -25.585 1.00 57.88 113 ARG A O 1
ATOM 870 N N . PRO A 1 114 ? 12.869 -1.780 -27.448 1.00 52.22 114 PRO A N 1
ATOM 871 C CA . PRO A 1 114 ? 13.798 -0.731 -26.982 1.00 52.22 114 PRO A CA 1
ATOM 872 C C . PRO A 1 114 ? 13.253 0.660 -26.564 1.00 52.22 114 PRO A C 1
ATOM 874 O O . PRO A 1 114 ? 14.054 1.477 -26.128 1.00 52.22 114 PRO A O 1
ATOM 877 N N . PRO A 1 115 ? 11.947 0.993 -26.633 1.00 55.41 115 PRO A N 1
ATOM 878 C CA . PRO A 1 115 ? 11.374 2.122 -25.882 1.00 55.41 115 PRO A CA 1
ATOM 879 C C . PRO A 1 115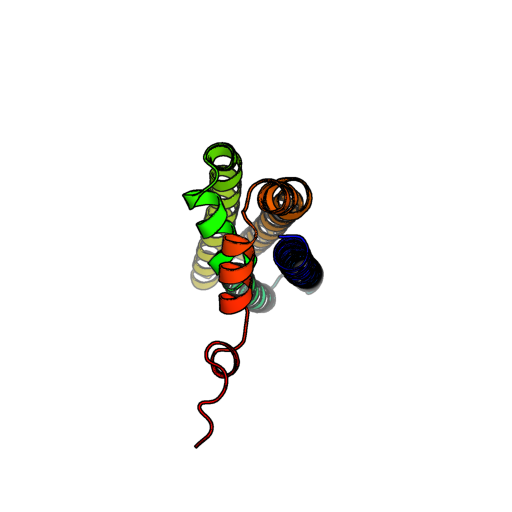 ? 10.683 1.716 -24.559 1.00 55.41 115 PRO A C 1
ATOM 881 O O . PRO A 1 115 ? 10.108 2.567 -23.881 1.00 55.41 115 PRO A O 1
ATOM 884 N N . ALA A 1 116 ? 10.701 0.431 -24.183 1.00 64.12 116 ALA A N 1
ATOM 885 C CA . ALA A 1 116 ? 9.967 -0.096 -23.029 1.00 64.12 116 ALA A CA 1
ATOM 886 C C . ALA A 1 116 ? 10.532 0.373 -21.678 1.00 64.12 116 ALA A C 1
ATOM 888 O O . ALA A 1 116 ? 9.765 0.594 -20.744 1.00 64.12 116 ALA A O 1
ATOM 889 N N . GLU A 1 117 ? 11.841 0.591 -21.564 1.00 68.94 117 GLU A N 1
ATOM 890 C CA . GLU A 1 117 ? 12.505 0.903 -20.288 1.00 68.94 117 GLU A CA 1
ATOM 891 C C . GLU A 1 117 ? 12.017 2.231 -19.694 1.00 68.94 117 GLU A C 1
ATOM 893 O O . GLU A 1 117 ? 11.622 2.293 -18.530 1.00 68.94 117 GLU A O 1
ATOM 898 N N . GLN A 1 118 ? 11.941 3.289 -20.506 1.00 76.50 118 GLN A N 1
ATOM 899 C CA . GLN A 1 118 ? 11.456 4.588 -20.037 1.00 76.50 118 GLN A CA 1
ATOM 900 C C . GLN A 1 118 ? 9.970 4.547 -19.656 1.00 76.50 118 GLN A C 1
ATOM 902 O O . GLN A 1 118 ? 9.567 5.181 -18.678 1.00 76.50 118 GLN A O 1
ATOM 907 N N . SER A 1 119 ? 9.165 3.750 -20.369 1.00 82.38 119 SER A N 1
ATOM 908 C CA . SER A 1 119 ? 7.762 3.523 -20.004 1.00 82.38 119 SER A CA 1
ATOM 909 C C . SER A 1 119 ? 7.610 2.730 -18.702 1.00 82.38 119 SER A C 1
ATOM 911 O O . SER A 1 119 ? 6.744 3.051 -17.893 1.00 82.38 119 SER A O 1
ATOM 913 N N . VAL A 1 120 ? 8.510 1.778 -18.443 1.00 85.69 120 VAL A N 1
ATOM 914 C CA . VAL A 1 120 ? 8.564 0.984 -17.207 1.00 85.69 120 VAL A CA 1
ATOM 915 C C . VAL A 1 120 ? 8.966 1.852 -16.017 1.00 85.69 120 VAL A C 1
ATOM 917 O O . VAL A 1 120 ? 8.352 1.770 -14.955 1.00 85.69 120 VAL A O 1
ATOM 920 N N . PHE A 1 121 ? 9.944 2.742 -16.186 1.00 87.75 121 PHE A N 1
ATOM 921 C CA . PHE A 1 121 ? 10.294 3.706 -15.146 1.00 87.75 121 PHE A CA 1
ATOM 922 C C . PHE A 1 121 ? 9.158 4.692 -14.859 1.00 87.75 121 PHE A C 1
ATOM 924 O O . PHE A 1 121 ? 8.888 4.963 -13.693 1.00 87.75 121 PHE A O 1
ATOM 931 N N . SER A 1 122 ? 8.455 5.177 -15.888 1.00 89.06 122 SER A N 1
ATOM 932 C CA . SER A 1 122 ? 7.271 6.026 -15.696 1.00 89.06 122 SER A CA 1
ATOM 933 C C . SER A 1 122 ? 6.140 5.283 -14.975 1.00 89.06 122 SER A C 1
ATOM 935 O O . SER A 1 122 ? 5.490 5.849 -14.099 1.00 89.06 122 SER A O 1
ATOM 937 N N . ALA A 1 123 ? 5.937 4.001 -15.283 1.00 90.56 123 ALA A N 1
ATOM 938 C CA . ALA A 1 123 ? 5.004 3.143 -14.564 1.00 90.56 123 ALA A CA 1
ATOM 939 C C . ALA A 1 123 ? 5.395 3.028 -13.077 1.00 90.56 123 ALA A C 1
ATOM 941 O O . ALA A 1 123 ? 4.573 3.278 -12.201 1.00 90.56 123 ALA A O 1
ATOM 942 N N . MET A 1 124 ? 6.663 2.752 -12.767 1.00 92.06 124 MET A N 1
ATOM 943 C CA . MET A 1 124 ? 7.149 2.719 -11.380 1.00 92.06 124 MET A CA 1
ATOM 944 C C . MET A 1 124 ? 6.981 4.069 -10.653 1.00 92.06 124 MET A C 1
ATOM 946 O O . MET A 1 124 ? 6.622 4.091 -9.478 1.00 92.06 124 MET A O 1
ATOM 950 N N . GLU A 1 125 ? 7.155 5.204 -11.336 1.00 94.62 125 GLU A N 1
ATOM 951 C CA . GLU A 1 125 ? 6.856 6.527 -10.762 1.00 94.62 125 GLU A CA 1
ATOM 952 C C . GLU A 1 125 ? 5.375 6.687 -10.412 1.00 94.62 125 GLU A C 1
ATOM 954 O O . GLU A 1 125 ? 5.047 7.127 -9.308 1.00 94.62 125 GLU A O 1
ATOM 959 N N . GLN A 1 126 ? 4.479 6.289 -11.319 1.00 94.94 126 GLN A N 1
ATOM 960 C CA . GLN A 1 126 ? 3.034 6.325 -11.080 1.00 94.94 126 GLN A CA 1
ATOM 961 C C . GLN A 1 126 ? 2.636 5.415 -9.913 1.00 94.94 126 GLN A C 1
ATOM 963 O O . GLN A 1 126 ? 1.840 5.823 -9.070 1.00 94.94 126 GLN A O 1
ATOM 968 N N . TYR A 1 127 ? 3.243 4.230 -9.800 1.00 95.38 127 TYR A N 1
ATOM 969 C CA . TYR A 1 127 ? 3.057 3.343 -8.650 1.00 95.38 127 TYR A CA 1
ATOM 970 C C . TYR A 1 127 ? 3.448 4.024 -7.329 1.00 95.38 127 TYR A C 1
ATOM 972 O O . TYR A 1 127 ? 2.668 4.020 -6.375 1.00 95.38 127 TYR A O 1
ATOM 980 N N . CYS A 1 128 ? 4.625 4.660 -7.266 1.00 96.44 128 CYS A N 1
ATOM 981 C CA . CYS A 1 128 ? 5.047 5.402 -6.074 1.00 96.44 128 CYS A CA 1
ATOM 982 C C . CYS A 1 128 ? 4.089 6.557 -5.750 1.00 96.44 128 CYS A C 1
ATOM 984 O O . CYS A 1 128 ? 3.809 6.806 -4.576 1.00 96.44 128 CYS A O 1
ATOM 986 N N . SER A 1 129 ? 3.568 7.241 -6.771 1.00 96.50 129 SER A N 1
ATOM 987 C CA . SER A 1 129 ? 2.578 8.308 -6.604 1.00 96.50 129 SER A CA 1
ATOM 988 C C . SER A 1 129 ? 1.275 7.776 -6.003 1.00 96.50 129 SER A C 1
ATOM 990 O O . SER A 1 129 ? 0.821 8.299 -4.988 1.00 96.50 129 SER A O 1
ATOM 992 N N . HIS A 1 130 ? 0.713 6.699 -6.562 1.00 96.56 130 HIS A N 1
ATOM 993 C CA . HIS A 1 130 ? -0.505 6.072 -6.041 1.00 96.56 130 HIS A CA 1
ATOM 994 C C . HIS A 1 130 ? -0.333 5.582 -4.603 1.00 96.56 130 HIS A C 1
ATOM 996 O O . HIS A 1 130 ? -1.218 5.783 -3.776 1.00 96.56 130 HIS A O 1
ATOM 1002 N N . LEU A 1 131 ? 0.810 4.970 -4.273 1.00 95.88 131 LEU A N 1
ATOM 1003 C CA . LEU A 1 131 ? 1.094 4.577 -2.894 1.00 95.88 131 LEU A CA 1
ATOM 1004 C C . LEU A 1 131 ? 1.237 5.780 -1.967 1.00 95.88 131 LEU A C 1
ATOM 1006 O O . LEU A 1 131 ? 0.758 5.727 -0.842 1.00 95.88 131 LEU A O 1
ATOM 1010 N N . THR A 1 132 ? 1.876 6.862 -2.413 1.00 97.44 132 THR A N 1
ATOM 1011 C CA . THR A 1 132 ? 1.997 8.087 -1.609 1.00 97.44 132 THR A CA 1
ATOM 1012 C C . THR A 1 132 ? 0.620 8.629 -1.245 1.00 97.44 132 THR A C 1
ATOM 1014 O O . THR A 1 132 ? 0.365 8.924 -0.077 1.00 97.44 132 THR A O 1
ATOM 1017 N N . GLU A 1 133 ? -0.268 8.720 -2.235 1.00 97.62 133 GLU A N 1
ATOM 1018 C CA . GLU A 1 133 ? -1.643 9.175 -2.049 1.00 97.62 133 GLU A CA 1
ATOM 1019 C C . GLU A 1 133 ? -2.423 8.233 -1.130 1.00 97.62 133 GLU A C 1
ATOM 1021 O O . GLU A 1 133 ? -3.009 8.678 -0.142 1.00 97.62 133 GLU A O 1
ATOM 1026 N N . ARG A 1 134 ? -2.358 6.924 -1.397 1.00 96.31 134 ARG A N 1
ATOM 1027 C CA . ARG A 1 134 ? -3.027 5.900 -0.593 1.00 96.31 134 ARG A CA 1
ATOM 1028 C C . ARG A 1 134 ? -2.590 5.963 0.870 1.00 96.31 134 ARG A C 1
ATOM 1030 O O . ARG A 1 134 ? -3.436 6.069 1.748 1.00 96.31 134 ARG A O 1
ATOM 1037 N N . LEU A 1 135 ? -1.282 5.954 1.134 1.00 96.50 135 LEU A N 1
ATOM 1038 C CA . LEU A 1 135 ? -0.728 6.035 2.490 1.00 96.50 135 LEU A CA 1
ATOM 1039 C C . LEU A 1 135 ? -1.113 7.351 3.184 1.00 96.50 135 LEU A C 1
ATOM 1041 O O . LEU A 1 135 ? -1.335 7.359 4.391 1.00 96.50 135 LEU A O 1
ATOM 1045 N N . GLY A 1 136 ? -1.209 8.453 2.432 1.00 96.81 136 GLY A N 1
ATOM 1046 C CA . GLY A 1 136 ? -1.727 9.724 2.938 1.00 96.81 136 GLY A CA 1
ATOM 1047 C C . GLY A 1 136 ? -3.171 9.601 3.420 1.00 96.81 136 GLY A C 1
ATOM 1048 O O . GLY A 1 136 ? -3.448 9.905 4.576 1.00 96.81 136 GLY A O 1
ATOM 1049 N N . LYS A 1 137 ? -4.063 9.079 2.572 1.00 96.69 137 LYS A N 1
ATOM 1050 C CA . LYS A 1 137 ? -5.482 8.854 2.895 1.00 96.69 137 LYS A CA 1
ATOM 1051 C C . LYS A 1 137 ? -5.683 7.869 4.047 1.00 96.69 137 LYS A C 1
ATOM 1053 O O . LYS A 1 137 ? -6.553 8.067 4.894 1.00 96.69 137 LYS A O 1
ATOM 1058 N N . GLU A 1 138 ? -4.865 6.822 4.111 1.00 95.06 138 GLU A N 1
ATOM 1059 C CA . GLU A 1 138 ? -4.878 5.871 5.223 1.00 95.06 138 GLU A CA 1
ATOM 1060 C C . GLU A 1 138 ? -4.618 6.576 6.565 1.00 95.06 138 GLU A C 1
ATOM 1062 O O . GLU A 1 138 ? -5.353 6.365 7.529 1.00 95.06 138 GLU A O 1
ATOM 1067 N N . GLU A 1 139 ? -3.619 7.460 6.616 1.00 93.62 139 GLU A N 1
ATOM 1068 C CA . GLU A 1 139 ? -3.243 8.210 7.820 1.00 93.62 139 GLU A CA 1
ATOM 1069 C C . GLU A 1 139 ? -4.226 9.317 8.193 1.00 93.62 139 GLU A C 1
ATOM 1071 O O . GLU A 1 139 ? -4.575 9.455 9.366 1.00 93.62 139 GLU A O 1
ATOM 1076 N N . SER A 1 140 ? -4.639 10.135 7.224 1.00 94.38 140 SER A N 1
ATOM 1077 C CA . SER A 1 140 ? -5.439 11.330 7.499 1.00 94.38 140 SER A CA 1
ATOM 1078 C C . SER A 1 140 ? -6.930 11.043 7.626 1.00 94.38 140 SER A C 1
ATOM 1080 O O . SER A 1 140 ? -7.639 11.820 8.263 1.00 94.38 140 SER A O 1
ATOM 1082 N N . GLU A 1 141 ? -7.415 9.952 7.031 1.00 94.50 141 GLU A N 1
ATOM 1083 C CA . GLU A 1 141 ? -8.849 9.668 6.932 1.00 94.50 141 GLU A CA 1
ATOM 1084 C C . GLU A 1 141 ? -9.203 8.286 7.493 1.00 94.50 141 GLU A C 1
ATOM 1086 O O . GLU A 1 141 ? -9.991 8.199 8.438 1.00 94.50 141 GLU A O 1
ATOM 1091 N N . LEU A 1 142 ? -8.605 7.209 6.966 1.00 93.12 142 LEU A N 1
ATOM 1092 C CA . LEU A 1 142 ? -9.041 5.837 7.261 1.00 93.12 142 LEU A CA 1
ATOM 1093 C C . LEU A 1 142 ? -8.787 5.428 8.715 1.00 93.12 142 LEU A C 1
ATOM 1095 O O . LEU A 1 142 ? -9.699 4.947 9.383 1.00 93.12 142 LEU A O 1
ATOM 1099 N N . ILE A 1 143 ? -7.560 5.598 9.213 1.00 91.12 143 ILE A N 1
ATOM 1100 C CA . ILE A 1 143 ? -7.192 5.219 10.584 1.00 91.12 143 ILE A CA 1
ATOM 1101 C C . ILE A 1 143 ? -7.988 6.048 11.609 1.00 91.12 143 ILE A C 1
ATOM 1103 O O . ILE A 1 143 ? -8.565 5.447 12.520 1.00 91.12 143 ILE A O 1
ATOM 1107 N N . PRO A 1 144 ? -8.115 7.386 11.472 1.00 90.81 144 PRO A N 1
ATOM 1108 C CA . PRO A 1 144 ? -8.991 8.178 12.336 1.00 90.81 144 PRO A CA 1
ATOM 1109 C C . PRO A 1 144 ? -10.459 7.737 12.298 1.00 90.81 144 PRO A C 1
ATOM 1111 O O . PRO A 1 144 ? -11.121 7.711 13.338 1.00 90.81 144 PRO A O 1
ATOM 1114 N N . LEU A 1 145 ? -10.971 7.375 11.118 1.00 90.69 145 LEU A N 1
ATOM 1115 C CA . LEU A 1 145 ? -12.325 6.853 10.948 1.00 90.69 145 LEU A CA 1
ATOM 1116 C C . LEU A 1 145 ? -12.506 5.510 11.669 1.00 90.69 145 LEU A C 1
ATOM 1118 O O . LEU A 1 145 ? -13.436 5.355 12.457 1.00 90.69 145 LEU A O 1
ATOM 1122 N N . ALA A 1 146 ? -11.583 4.570 11.474 1.00 89.50 146 ALA A N 1
ATOM 1123 C CA . ALA A 1 146 ? -11.573 3.292 12.183 1.00 89.50 146 ALA A CA 1
ATOM 1124 C C . ALA A 1 146 ? -11.568 3.512 13.698 1.00 89.50 146 ALA A C 1
ATOM 1126 O O . ALA A 1 146 ? -12.314 2.880 14.446 1.00 89.50 146 ALA A O 1
ATOM 1127 N N . PHE A 1 147 ? -10.727 4.444 14.155 1.00 87.12 147 PHE A N 1
ATOM 1128 C CA . PHE A 1 147 ? -10.575 4.740 15.568 1.00 87.12 147 PHE A CA 1
ATOM 1129 C C . PHE A 1 147 ? -11.877 5.260 16.161 1.00 87.12 147 PHE A C 1
ATOM 1131 O O . PHE A 1 147 ? -12.280 4.792 17.218 1.00 87.12 147 PHE A O 1
ATOM 1138 N N . ARG A 1 148 ? -12.568 6.205 15.525 1.00 87.44 148 ARG A N 1
ATOM 1139 C CA . ARG A 1 148 ? -13.800 6.764 16.102 1.00 87.44 148 ARG A CA 1
ATOM 1140 C C . ARG A 1 148 ? -15.009 5.830 15.992 1.00 87.44 148 ARG A C 1
ATOM 1142 O O . ARG A 1 148 ? -15.856 5.885 16.877 1.00 87.44 148 ARG A O 1
ATOM 1149 N N . SER A 1 149 ? -15.071 4.999 14.952 1.00 87.62 149 SER A N 1
ATOM 1150 C CA . SER A 1 149 ? -16.304 4.296 14.583 1.00 87.62 149 SER A CA 1
ATOM 1151 C C . SER A 1 149 ? -16.336 2.814 14.972 1.00 87.62 149 SER A C 1
ATOM 1153 O O . SER A 1 149 ? -17.428 2.296 15.180 1.00 87.62 149 SER A O 1
ATOM 1155 N N . LEU A 1 150 ? -15.191 2.130 15.107 1.00 88.50 150 LEU A N 1
ATOM 1156 C CA . LEU A 1 150 ? -15.173 0.724 15.538 1.00 88.50 150 LEU A CA 1
ATOM 1157 C C . LEU A 1 150 ? -15.341 0.586 17.059 1.00 88.50 150 LEU A C 1
ATOM 1159 O O . LEU A 1 150 ? -14.757 1.353 17.842 1.00 88.50 150 LEU A O 1
ATOM 1163 N N . THR A 1 151 ? -16.094 -0.429 17.486 1.00 88.50 151 THR A N 1
ATOM 1164 C CA . THR A 1 151 ? -16.298 -0.755 18.902 1.00 88.50 151 THR A CA 1
ATOM 1165 C C . THR A 1 151 ? -15.037 -1.372 19.525 1.00 88.50 151 THR A C 1
ATOM 1167 O O . THR A 1 151 ? -14.145 -1.854 18.817 1.00 88.50 151 THR A O 1
ATOM 1170 N N . PRO A 1 152 ? -14.916 -1.380 20.866 1.00 85.12 152 PRO A N 1
ATOM 1171 C CA . PRO A 1 152 ? -13.815 -2.062 21.544 1.00 85.12 152 PRO A CA 1
ATOM 1172 C C . PRO A 1 152 ? -13.683 -3.548 21.180 1.00 85.12 152 PRO A C 1
ATOM 1174 O O . PRO A 1 152 ? -12.567 -4.049 21.055 1.00 85.12 152 PRO A O 1
ATOM 1177 N N . GLU A 1 153 ? -14.799 -4.248 20.982 1.00 86.00 153 GLU A N 1
ATOM 1178 C CA . GLU A 1 153 ? -14.839 -5.666 20.610 1.00 86.00 153 GLU A CA 1
ATOM 1179 C C . GLU A 1 153 ? -14.318 -5.887 19.188 1.00 86.00 153 GLU A C 1
ATOM 1181 O O . GLU A 1 153 ? -13.564 -6.830 18.946 1.00 86.00 153 GLU A O 1
ATOM 1186 N N . GLU A 1 154 ? -14.659 -4.996 18.254 1.00 88.56 154 GLU A N 1
ATOM 1187 C CA . GLU A 1 154 ? -14.128 -5.022 16.889 1.00 88.56 154 GLU A CA 1
ATOM 1188 C C . GLU A 1 154 ? -12.619 -4.759 16.881 1.00 88.56 154 GLU A C 1
ATOM 1190 O O . GLU A 1 154 ? -11.862 -5.491 16.238 1.00 88.56 154 GLU A O 1
ATOM 1195 N N . TRP A 1 155 ? -12.158 -3.778 17.663 1.00 87.38 155 TRP A N 1
ATOM 1196 C CA . TRP A 1 155 ? -10.732 -3.516 17.854 1.00 87.38 155 TRP A CA 1
ATOM 1197 C C . TRP A 1 155 ? -9.995 -4.708 18.462 1.00 87.38 155 TRP A C 1
ATOM 1199 O O . TRP A 1 155 ? -8.899 -5.045 18.012 1.00 87.38 155 TRP A O 1
ATOM 1209 N N . PHE A 1 156 ? -10.599 -5.381 19.439 1.00 84.56 156 PHE A N 1
ATOM 1210 C CA . PHE A 1 156 ? -10.051 -6.602 20.019 1.00 84.56 156 PHE A CA 1
ATOM 1211 C C . PHE A 1 156 ? -9.968 -7.734 18.990 1.00 84.56 156 PHE A C 1
ATOM 1213 O O . PHE A 1 156 ? -8.927 -8.377 18.866 1.00 84.56 156 PHE A O 1
ATOM 1220 N N . ALA A 1 157 ? -11.018 -7.942 18.193 1.00 86.38 157 ALA A N 1
ATOM 1221 C CA . ALA A 1 157 ? -11.025 -8.949 17.137 1.00 86.38 157 ALA A CA 1
ATOM 1222 C C . ALA A 1 157 ? -9.946 -8.685 16.071 1.00 86.38 157 ALA A C 1
ATOM 1224 O O . ALA A 1 157 ? -9.313 -9.627 15.591 1.00 86.38 157 ALA A O 1
ATOM 1225 N N . ILE A 1 158 ? -9.706 -7.418 15.718 1.00 85.94 158 ILE A N 1
ATOM 1226 C CA . ILE A 1 158 ? -8.595 -7.018 14.843 1.00 85.94 158 ILE A CA 1
ATOM 1227 C C . ILE A 1 158 ? -7.257 -7.325 15.521 1.00 85.94 158 ILE A C 1
ATOM 1229 O O . ILE A 1 158 ? -6.408 -7.972 14.913 1.00 85.94 158 ILE A O 1
ATOM 1233 N N . ALA A 1 159 ? -7.076 -6.918 16.780 1.00 82.38 159 ALA A N 1
ATOM 1234 C CA . ALA A 1 159 ? -5.832 -7.116 17.521 1.00 82.38 159 ALA A CA 1
ATOM 1235 C C . ALA A 1 159 ? -5.424 -8.594 17.589 1.00 82.38 159 ALA A C 1
ATOM 1237 O O . ALA A 1 159 ? -4.268 -8.916 17.328 1.00 82.38 159 ALA A O 1
ATOM 1238 N N . VAL A 1 160 ? -6.377 -9.492 17.862 1.00 82.88 160 VAL A N 1
ATOM 1239 C CA . VAL A 1 160 ? -6.139 -10.944 17.877 1.00 82.88 160 VAL A CA 1
ATOM 1240 C C . VAL A 1 160 ? -5.658 -11.436 16.512 1.00 82.88 160 VAL A C 1
ATOM 1242 O O . VAL A 1 160 ? -4.715 -12.217 16.444 1.00 82.88 160 VAL A O 1
ATOM 1245 N N . LYS A 1 161 ? -6.244 -10.958 15.409 1.00 82.12 161 LYS A N 1
ATOM 1246 C CA . LYS A 1 161 ? -5.808 -11.343 14.056 1.00 82.12 161 LYS A CA 1
ATOM 1247 C C . LYS A 1 161 ? -4.408 -10.821 13.719 1.00 82.12 161 LYS A C 1
ATOM 1249 O O . LYS A 1 161 ? -3.688 -11.479 12.977 1.00 82.12 161 LYS A O 1
ATOM 1254 N N . CYS A 1 162 ? -3.986 -9.702 14.301 1.00 74.62 162 CYS A N 1
ATOM 1255 C CA . CYS A 1 162 ? -2.638 -9.163 14.112 1.00 74.62 162 CYS A CA 1
ATOM 1256 C C . CYS A 1 162 ? -1.542 -9.937 14.871 1.00 74.62 162 CYS A C 1
ATOM 1258 O O . CYS A 1 162 ? -0.363 -9.717 14.600 1.00 74.62 162 CYS A O 1
ATOM 1260 N N . LEU A 1 163 ? -1.895 -10.823 15.810 1.00 72.44 163 LEU A N 1
ATOM 1261 C CA . LEU A 1 163 ? -0.918 -11.656 16.515 1.00 72.44 163 LEU A CA 1
ATOM 1262 C C . LEU A 1 163 ? -0.385 -12.786 15.611 1.00 72.44 163 LEU A C 1
ATOM 1264 O O . LEU A 1 163 ? -1.134 -13.278 14.756 1.00 72.44 163 LEU A O 1
ATOM 1268 N N . PRO A 1 164 ? 0.870 -13.236 15.806 1.00 68.19 164 PRO A N 1
ATOM 1269 C CA . PRO A 1 164 ? 1.384 -14.467 15.201 1.00 68.19 164 PRO A CA 1
ATOM 1270 C C . PRO A 1 164 ? 0.466 -15.654 15.512 1.00 68.19 164 PRO A C 1
ATOM 1272 O O . PRO A 1 164 ? -0.110 -15.709 16.595 1.00 68.19 164 PRO A O 1
ATOM 1275 N N . GLU A 1 165 ? 0.327 -16.622 14.599 1.00 60.75 165 GLU A N 1
ATOM 1276 C CA . GLU A 1 165 ? -0.616 -17.745 14.782 1.00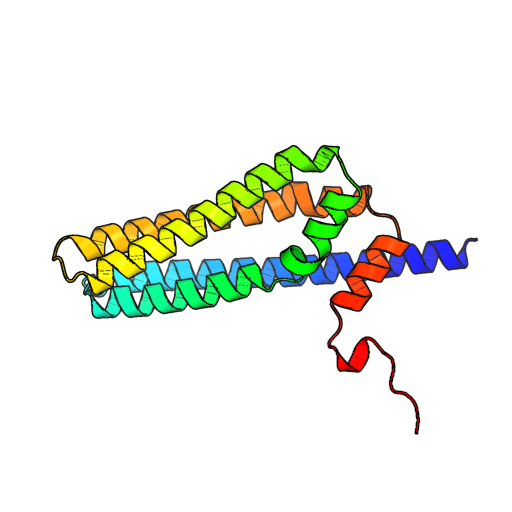 60.75 165 GLU A CA 1
ATOM 1277 C C . GLU A 1 165 ? -0.422 -18.519 16.095 1.00 60.75 165 GLU A C 1
ATOM 1279 O O . GLU A 1 165 ? -1.407 -18.940 16.700 1.00 60.75 165 GLU A O 1
ATOM 1284 N N . GLU A 1 166 ? 0.819 -18.629 16.573 1.00 57.53 166 GLU A N 1
ATOM 1285 C CA . GLU A 1 166 ? 1.175 -19.281 17.842 1.00 57.53 166 GLU A CA 1
ATOM 1286 C C . GLU A 1 166 ? 0.634 -18.546 19.084 1.00 57.53 166 GLU A C 1
ATOM 1288 O O . GLU A 1 166 ? 0.399 -19.169 20.119 1.00 57.53 166 GLU A O 1
ATOM 1293 N N . ASP A 1 167 ? 0.372 -17.243 18.965 1.00 57.88 167 ASP A N 1
ATOM 1294 C CA . ASP A 1 167 ? -0.120 -16.379 20.041 1.00 57.88 167 ASP A CA 1
ATOM 1295 C C . ASP A 1 167 ? -1.640 -16.132 19.957 1.00 57.88 167 ASP A C 1
ATOM 1297 O O . ASP A 1 167 ? -2.246 -15.646 20.914 1.00 57.88 167 ASP A O 1
ATOM 1301 N N . ARG A 1 168 ? -2.286 -16.487 18.831 1.00 58.59 168 ARG A N 1
ATOM 1302 C CA . ARG A 1 168 ? -3.741 -16.307 18.614 1.00 58.59 168 ARG A CA 1
ATOM 1303 C C . ARG A 1 168 ? -4.596 -17.223 19.487 1.00 58.59 168 ARG A C 1
ATOM 1305 O O . ARG A 1 168 ? -5.708 -16.861 19.864 1.00 58.59 168 ARG A O 1
ATOM 1312 N N . TYR A 1 169 ? -4.070 -18.398 19.816 1.00 55.56 169 TYR A N 1
ATOM 1313 C CA . TYR A 1 169 ? -4.684 -19.364 20.718 1.00 55.56 169 TYR A CA 1
ATOM 1314 C C . TYR A 1 169 ? -3.656 -19.659 21.798 1.00 55.56 169 TYR A C 1
ATOM 1316 O O . TYR A 1 169 ? -2.797 -20.513 21.600 1.00 55.56 169 TYR A O 1
ATOM 1324 N N . GLY A 1 170 ? -3.703 -18.906 22.904 1.00 49.19 170 GLY A N 1
ATOM 1325 C CA . GLY A 1 170 ? -2.748 -19.042 24.003 1.00 49.19 170 GLY A CA 1
ATOM 1326 C C . GLY A 1 170 ? -2.441 -20.512 24.277 1.00 49.19 170 GLY A C 1
ATOM 1327 O O . GLY A 1 170 ? -3.377 -21.305 24.408 1.00 49.19 170 GLY A O 1
ATOM 1328 N N . LYS A 1 171 ? -1.143 -20.859 24.263 1.00 44.91 171 LYS A N 1
ATOM 1329 C CA . LYS A 1 171 ? -0.611 -22.217 24.454 1.00 44.91 171 LYS A CA 1
ATOM 1330 C C . LYS A 1 171 ? -1.570 -23.053 25.296 1.00 44.91 171 LYS A C 1
ATOM 1332 O O . LYS A 1 171 ? -1.734 -22.781 26.486 1.00 44.91 171 LYS A O 1
ATOM 1337 N N . LYS A 1 172 ? -2.183 -24.081 24.697 1.00 44.22 172 LYS A N 1
ATOM 1338 C CA . LYS A 1 172 ? -2.742 -25.174 25.493 1.00 44.22 172 LYS A CA 1
ATOM 1339 C C . LYS A 1 172 ? -1.574 -25.713 26.310 1.00 44.22 172 LYS A C 1
ATOM 1341 O O . LYS A 1 172 ? -0.665 -26.313 25.743 1.00 44.22 172 LYS A O 1
ATOM 1346 N N . ALA A 1 173 ? -1.561 -25.405 27.603 1.00 40.59 173 ALA A N 1
ATOM 1347 C CA . ALA A 1 173 ? -0.669 -26.050 28.543 1.00 40.59 173 ALA A CA 1
ATOM 1348 C C . ALA A 1 173 ? -0.960 -27.552 28.448 1.00 40.59 173 ALA A C 1
ATOM 1350 O O . ALA A 1 173 ? -2.082 -27.980 28.732 1.00 40.59 173 ALA A O 1
ATOM 1351 N N . ALA A 1 174 ? 0.008 -28.294 27.916 1.00 40.06 174 ALA A N 1
ATOM 1352 C CA . ALA A 1 174 ? 0.087 -29.736 28.077 1.00 40.06 174 ALA A CA 1
ATOM 1353 C C . ALA A 1 174 ? 0.569 -30.045 29.498 1.00 40.06 174 ALA A C 1
ATOM 1355 O O . ALA A 1 174 ? 1.386 -29.245 30.015 1.00 40.06 174 ALA A O 1
#

Sequence (174 aa):
MKKIEEQGMLTKTYTTVALSHEQKNARQVLSKLTATLQEAKRASADARSAASALRQFADANRFYQGRALEQHVIPAIRASIAEANTLLAELEVLAAGSERILQRANEQLQGGRPPAEQSVFSAMEQYCSHLTERLGKEESELIPLAFRSLTPEEWFAIAVKCLPEEDRYGKKAA

Secondary structure (DSSP, 8-state):
-HHHHHHHHHHHHHHHHHHHHHHHHHHHHHHHHHHHHHHHHHTTT-HHHHHHHHHHHHHHHHHHHTSHIIIIIHHHHHHH-GGGHHHHHHHHHHHHHHHHHHHHHHHHHHTT-TTHHHHHHHHHHHHHHHHHHHHHHIIIIIHHHHHHHS-HHHHHHHHHHHS-HHHHS-----